Protein AF-A0A919TMP4-F1 (afdb_monomer)

Mean predicted aligned error: 6.87 Å

Radius of gyration: 12.65 Å; Cα contacts (8 Å, |Δi|>4): 117; chains: 1; bounding box: 37×25×29 Å

pLDDT: mean 82.4, std 16.54, range [43.91, 97.38]

Foldseek 3Di:
DDDADDDDDPVPDDPPDDPEHAVVVNVVVQCPDPVGDQEAEAEECQRHHDDQDDPPRHAYEYAHEDDDHDDDHPSHHYDDDYDDD

Organism: NCBI:txid1223317

InterPro domains:
  IPR018698 VWA-like domain [PF09967] (8-81)
  IPR036465 von Willebrand factor A-like domain superfamily [SSF53300] (16-56)

Secondary structure (DSSP, 8-state):
-------SSGGG------S---HHHHHHHHHTSSSPPSEEEEEE-S-SPPPSS--TT-EEEEEEESTTPPPPPTTSEEEEEPPP-

Sequence (85 aa):
MHAVRRVGSVGEVELAGGGGTDMRVGIAHALSARPKPSIVVVLTDGYTPWPDAAPGSVRVVAGLVGRRAPEPPPWIETIRIPETL

Solvent-accessible surface area (backbone atoms only — not comparable to full-atom values): 5571 Å² total; per-residue (Å²): 111,84,90,85,79,93,73,95,52,89,89,69,72,77,81,85,78,67,92,64,43,49,42,46,57,54,50,54,54,55,58,68,39,85,75,66,55,66,62,47,81,44,81,39,54,43,77,45,56,68,57,95,64,77,71,75,89,37,47,45,36,37,39,26,38,46,97,78,38,58,84,73,59,88,82,46,45,76,43,83,40,76,74,79,130

Structure (mmCIF, N/CA/C/O backbone):
data_AF-A0A919TMP4-F1
#
_entry.id   AF-A0A919TMP4-F1
#
loop_
_atom_site.group_PDB
_atom_site.id
_atom_site.type_symbol
_atom_site.label_atom_id
_atom_site.label_alt_id
_atom_site.label_comp_id
_atom_site.label_asym_id
_atom_site.label_entity_id
_atom_site.label_seq_id
_atom_site.pdbx_PDB_ins_code
_atom_site.Cartn_x
_atom_site.Cartn_y
_atom_site.Cartn_z
_atom_site.occupancy
_atom_site.B_iso_or_equiv
_atom_site.auth_seq_id
_atom_site.auth_comp_id
_atom_site.auth_asym_id
_atom_site.auth_atom_id
_atom_site.pdbx_PDB_model_num
ATOM 1 N N . MET A 1 1 ? 1.157 -1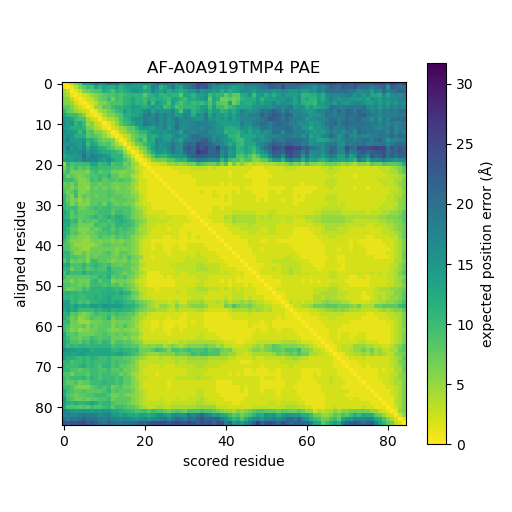6.485 -4.098 1.00 43.91 1 MET A N 1
ATOM 2 C CA . MET A 1 1 ? 1.722 -16.832 -2.772 1.00 43.91 1 MET A CA 1
ATOM 3 C C . MET A 1 1 ? 1.606 -15.589 -1.895 1.00 43.91 1 MET A C 1
ATOM 5 O O . MET A 1 1 ? 1.813 -14.507 -2.425 1.00 43.91 1 MET A O 1
ATOM 9 N N . HIS A 1 2 ? 1.212 -15.702 -0.621 1.00 47.06 2 HIS A N 1
ATOM 10 C CA . HIS A 1 2 ? 1.013 -14.551 0.276 1.00 47.06 2 HIS A CA 1
ATOM 11 C C . HIS A 1 2 ? 1.727 -14.787 1.605 1.00 47.06 2 HIS A C 1
ATOM 13 O O . HIS A 1 2 ? 1.270 -15.602 2.401 1.00 47.06 2 HIS A O 1
ATOM 19 N N . ALA A 1 3 ? 2.823 -14.073 1.858 1.00 50.19 3 ALA A N 1
ATOM 20 C CA . ALA A 1 3 ? 3.401 -13.989 3.193 1.00 50.19 3 ALA A CA 1
ATOM 21 C C . ALA A 1 3 ? 2.932 -12.676 3.830 1.00 50.19 3 ALA A C 1
ATOM 23 O O . ALA A 1 3 ? 3.395 -11.599 3.465 1.00 50.19 3 ALA A O 1
ATOM 24 N N . VAL A 1 4 ? 1.974 -12.761 4.755 1.00 56.31 4 VAL A N 1
ATOM 25 C CA . VAL A 1 4 ? 1.575 -11.633 5.606 1.00 56.31 4 VAL A CA 1
ATOM 26 C C . VAL A 1 4 ? 1.987 -11.967 7.031 1.00 56.31 4 VAL A C 1
ATOM 28 O O . VAL A 1 4 ? 1.499 -12.936 7.608 1.00 56.31 4 VAL A O 1
ATOM 31 N N . ARG A 1 5 ? 2.894 -11.173 7.603 1.00 60.62 5 ARG A N 1
ATOM 32 C CA . ARG A 1 5 ? 3.354 -11.322 8.988 1.00 60.62 5 ARG A CA 1
ATOM 33 C C . ARG A 1 5 ? 2.945 -10.094 9.790 1.00 60.62 5 ARG A C 1
ATOM 35 O O . ARG A 1 5 ? 3.181 -8.965 9.372 1.00 60.62 5 ARG A O 1
ATOM 42 N N . ARG A 1 6 ? 2.339 -10.312 10.959 1.00 62.06 6 ARG A N 1
ATOM 43 C CA . ARG A 1 6 ? 2.101 -9.243 11.934 1.00 62.06 6 ARG A CA 1
ATOM 44 C C . ARG A 1 6 ? 3.429 -8.897 12.603 1.00 62.06 6 ARG A C 1
ATOM 46 O O . ARG A 1 6 ? 4.069 -9.785 13.158 1.00 62.06 6 ARG A O 1
ATOM 53 N N . VAL A 1 7 ? 3.806 -7.623 12.573 1.00 59.62 7 VAL A N 1
ATOM 54 C CA . VAL A 1 7 ? 5.013 -7.106 13.226 1.00 59.62 7 VAL A CA 1
ATOM 55 C C . VAL A 1 7 ? 4.608 -5.966 14.164 1.00 59.62 7 VAL A C 1
ATOM 57 O O . VAL A 1 7 ? 3.794 -5.123 13.788 1.00 59.62 7 VAL A O 1
ATOM 60 N N . GLY A 1 8 ? 5.090 -5.994 15.410 1.00 56.75 8 GLY A N 1
ATOM 61 C CA . GLY A 1 8 ? 4.714 -5.043 16.467 1.00 56.75 8 GLY A CA 1
ATOM 62 C C . GLY A 1 8 ? 5.682 -3.870 16.644 1.00 56.75 8 GLY A C 1
ATOM 63 O O . GLY A 1 8 ? 5.329 -2.893 17.301 1.00 56.75 8 GLY A O 1
ATOM 64 N N . SER A 1 9 ? 6.879 -3.946 16.055 1.00 52.62 9 SER A N 1
ATOM 65 C CA . SER A 1 9 ? 7.878 -2.877 16.069 1.00 52.62 9 SER A CA 1
ATOM 66 C C . SER A 1 9 ? 8.590 -2.774 14.715 1.00 52.62 9 SER A C 1
ATOM 68 O O . SER A 1 9 ? 8.820 -3.773 14.039 1.00 52.62 9 SER A O 1
ATOM 70 N N . VAL A 1 10 ? 8.948 -1.556 14.299 1.00 54.94 10 VAL A N 1
ATOM 71 C CA . VAL A 1 10 ? 9.581 -1.290 12.989 1.00 54.94 10 VAL A CA 1
ATOM 72 C C . VAL A 1 10 ? 10.912 -2.048 12.812 1.00 54.94 10 VAL A C 1
ATOM 74 O O . VAL A 1 10 ? 11.294 -2.346 11.686 1.00 54.94 10 VAL A O 1
ATOM 77 N N . GLY A 1 11 ? 11.587 -2.414 13.909 1.00 49.91 11 GLY A N 1
ATOM 78 C CA . GLY A 1 11 ? 12.870 -3.127 13.891 1.00 49.91 11 GLY A CA 1
ATOM 79 C C . GLY A 1 11 ? 12.794 -4.633 13.606 1.00 49.91 11 GLY A C 1
ATOM 80 O O . GLY A 1 11 ? 13.833 -5.259 13.445 1.00 49.91 11 GLY A O 1
ATOM 81 N N . GLU A 1 12 ? 11.599 -5.225 13.532 1.00 51.41 12 GLU A N 1
ATOM 82 C CA . GLU A 1 12 ? 11.401 -6.677 13.353 1.00 51.41 12 GLU A CA 1
ATOM 83 C C . GLU A 1 12 ? 11.001 -7.080 11.919 1.00 51.41 12 GLU A C 1
ATOM 85 O O . GLU A 1 12 ? 10.556 -8.205 11.668 1.00 51.41 12 GLU A O 1
ATOM 90 N N . VAL A 1 13 ? 11.124 -6.162 10.959 1.0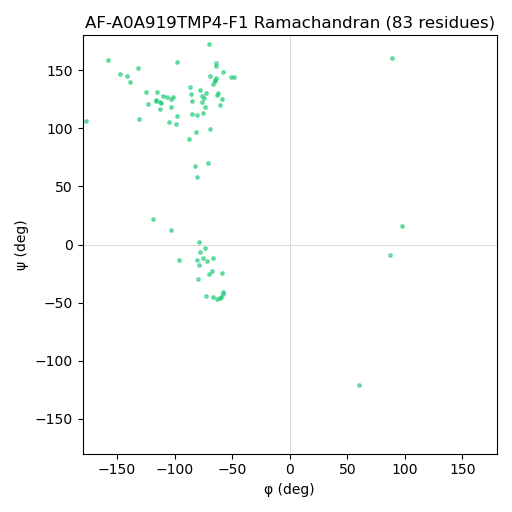0 54.28 13 VAL A N 1
ATOM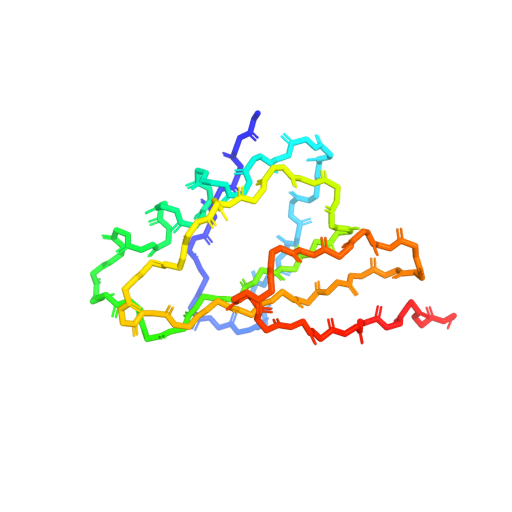 91 C CA . VAL A 1 13 ? 10.704 -6.398 9.574 1.00 54.28 13 VAL A CA 1
ATOM 92 C C . VAL A 1 13 ? 11.842 -7.038 8.773 1.00 54.28 13 VAL A C 1
ATOM 94 O O . VAL A 1 13 ? 12.637 -6.350 8.141 1.00 54.28 13 VAL A O 1
ATOM 97 N N . GLU A 1 14 ? 11.889 -8.369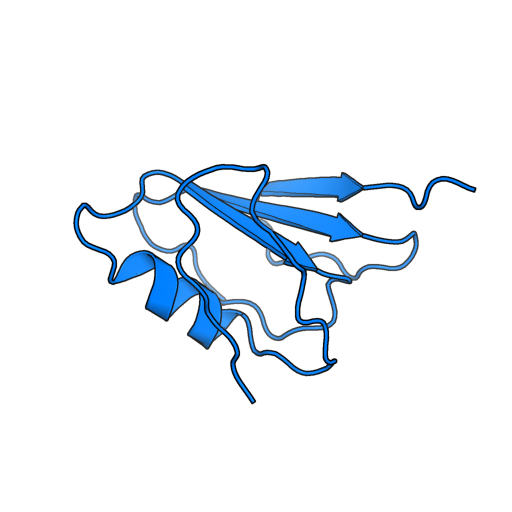 8.740 1.00 50.50 14 GLU A N 1
ATOM 98 C CA . GLU A 1 14 ? 12.540 -9.084 7.636 1.00 50.50 14 GLU A CA 1
ATOM 99 C C . GLU A 1 14 ? 11.564 -9.143 6.458 1.00 50.50 14 GLU A C 1
ATOM 101 O O . GLU A 1 14 ? 10.517 -9.798 6.521 1.00 50.50 14 GLU A O 1
ATOM 106 N N . LEU A 1 15 ? 11.882 -8.421 5.381 1.00 53.78 15 LEU A N 1
ATOM 107 C CA . LEU A 1 15 ? 11.105 -8.460 4.147 1.00 53.78 15 LEU A CA 1
ATOM 108 C C . LEU A 1 15 ? 11.292 -9.833 3.496 1.00 53.78 15 LEU A C 1
ATOM 110 O O . LEU A 1 15 ? 12.281 -10.080 2.808 1.00 53.78 15 LEU A O 1
ATOM 114 N N . ALA A 1 16 ? 10.320 -10.723 3.685 1.00 52.03 16 ALA A N 1
ATOM 115 C CA . ALA A 1 16 ? 10.187 -11.945 2.900 1.00 52.03 16 ALA A CA 1
ATOM 116 C C . ALA A 1 16 ? 9.745 -11.575 1.470 1.00 52.03 16 ALA A C 1
ATOM 118 O O . ALA A 1 16 ? 8.589 -11.750 1.089 1.00 52.03 16 ALA A O 1
ATOM 119 N N . GLY A 1 17 ? 10.641 -10.951 0.704 1.00 56.81 17 GLY A N 1
ATOM 120 C CA . GLY A 1 17 ? 10.406 -10.604 -0.691 1.00 56.81 17 GLY A CA 1
ATOM 121 C C . GLY A 1 17 ? 10.224 -11.854 -1.555 1.00 56.81 17 GLY A C 1
ATOM 122 O O . GLY A 1 17 ? 10.888 -12.869 -1.360 1.00 56.81 17 GLY A O 1
ATOM 123 N N . GLY A 1 18 ? 9.328 -11.761 -2.534 1.00 54.00 18 GLY A N 1
ATOM 124 C CA . GLY A 1 18 ? 9.083 -12.780 -3.552 1.00 54.00 18 GLY A CA 1
ATOM 125 C C . GLY A 1 18 ? 8.029 -12.255 -4.522 1.00 54.00 18 GLY A C 1
ATOM 126 O O . GLY A 1 18 ? 6.867 -12.106 -4.141 1.00 54.00 18 GLY A O 1
ATOM 127 N N . GLY A 1 19 ? 8.448 -11.883 -5.736 1.00 64.31 19 GLY A N 1
ATOM 128 C CA . GLY A 1 19 ? 7.596 -11.233 -6.738 1.00 64.31 19 GLY A CA 1
ATOM 129 C C . GLY A 1 19 ? 6.243 -11.931 -6.947 1.00 64.31 19 GLY A C 1
ATOM 130 O O . GLY A 1 19 ? 6.142 -13.155 -6.877 1.00 64.31 19 GLY A O 1
ATOM 131 N N . GLY A 1 20 ? 5.191 -11.141 -7.194 1.00 66.88 20 GLY A N 1
ATOM 132 C CA . GLY A 1 20 ? 3.834 -11.641 -7.467 1.00 66.88 20 GLY A CA 1
ATOM 133 C C . GLY A 1 20 ? 2.868 -11.666 -6.274 1.00 66.88 20 GLY A C 1
ATOM 134 O O . GLY A 1 20 ? 1.833 -12.333 -6.344 1.00 66.88 20 GLY A O 1
ATOM 135 N N . THR A 1 21 ? 3.163 -10.965 -5.174 1.00 78.81 21 THR A N 1
ATOM 136 C CA . THR A 1 21 ? 2.199 -10.832 -4.068 1.00 78.81 21 THR A CA 1
ATOM 137 C C . THR A 1 21 ? 1.082 -9.879 -4.474 1.00 78.81 21 THR A C 1
ATOM 139 O O . THR A 1 21 ? 1.349 -8.709 -4.712 1.00 78.81 21 THR A O 1
ATOM 142 N N . ASP A 1 22 ? -0.163 -10.351 -4.517 1.00 89.81 22 ASP A N 1
ATOM 143 C CA . ASP A 1 22 ? -1.341 -9.521 -4.794 1.00 89.81 22 ASP A CA 1
ATOM 144 C C . ASP A 1 22 ? -1.720 -8.665 -3.566 1.00 89.81 22 ASP A C 1
ATOM 146 O O . ASP A 1 22 ? -2.114 -9.186 -2.513 1.00 89.81 22 ASP A O 1
ATOM 150 N N . MET A 1 23 ? -1.566 -7.340 -3.687 1.00 91.38 23 MET A N 1
ATOM 151 C CA . MET A 1 23 ? -1.821 -6.389 -2.601 1.00 91.38 23 MET A CA 1
ATOM 152 C C . MET A 1 23 ? -3.303 -6.215 -2.286 1.00 91.38 23 MET A C 1
ATOM 154 O O . MET A 1 23 ? -3.621 -5.757 -1.189 1.00 91.38 23 MET A O 1
ATOM 158 N N . ARG A 1 24 ? -4.223 -6.675 -3.142 1.00 92.50 24 ARG A N 1
ATOM 159 C CA . ARG A 1 24 ? -5.650 -6.762 -2.789 1.00 92.50 24 ARG A CA 1
ATOM 160 C C . ARG A 1 24 ? -5.845 -7.677 -1.584 1.00 92.50 24 ARG A C 1
ATOM 162 O O . ARG A 1 24 ? -6.516 -7.305 -0.624 1.00 92.50 24 ARG A O 1
ATOM 169 N N . VAL A 1 25 ? -5.189 -8.838 -1.593 1.00 91.94 25 VAL A N 1
ATOM 170 C CA . VAL A 1 25 ? -5.260 -9.821 -0.501 1.00 91.94 25 VAL A CA 1
ATOM 171 C C . VAL A 1 25 ? -4.481 -9.344 0.723 1.00 91.94 25 VAL A C 1
ATOM 173 O O . VAL A 1 25 ? -4.986 -9.428 1.841 1.00 91.94 25 VAL A O 1
ATOM 176 N N . GLY A 1 26 ? -3.269 -8.810 0.528 1.00 90.31 26 GLY A N 1
ATOM 177 C CA . GLY A 1 26 ? -2.429 -8.324 1.628 1.00 90.31 26 GLY A CA 1
ATOM 178 C C . GLY A 1 26 ? -3.093 -7.200 2.429 1.00 90.31 26 GLY A C 1
ATOM 179 O O . GLY A 1 26 ? -3.155 -7.261 3.660 1.00 90.31 26 GLY A O 1
ATOM 180 N N . ILE A 1 27 ? -3.664 -6.212 1.733 1.00 92.38 27 ILE A N 1
ATOM 181 C CA . ILE A 1 27 ? -4.387 -5.098 2.355 1.00 92.38 27 ILE A CA 1
ATOM 182 C C . ILE A 1 27 ? -5.668 -5.603 3.030 1.00 92.38 27 ILE A C 1
ATOM 184 O O . ILE A 1 27 ? -5.912 -5.255 4.184 1.00 92.38 27 ILE A O 1
ATOM 188 N N . ALA A 1 28 ? -6.459 -6.466 2.380 1.00 92.75 28 ALA A N 1
ATOM 189 C CA . ALA A 1 28 ? -7.659 -7.044 2.994 1.00 92.75 28 ALA A CA 1
ATOM 190 C C . ALA A 1 28 ? -7.339 -7.797 4.297 1.00 92.75 28 ALA A C 1
ATOM 192 O O . ALA A 1 28 ? -8.033 -7.627 5.303 1.00 92.75 28 ALA A O 1
ATOM 193 N N . HIS A 1 29 ? -6.250 -8.570 4.311 1.00 91.19 29 HIS A N 1
ATOM 194 C CA . HIS A 1 29 ? -5.787 -9.252 5.513 1.00 91.19 29 HIS A CA 1
ATOM 195 C C . HIS A 1 29 ? -5.394 -8.253 6.612 1.00 91.19 29 HIS A C 1
ATOM 197 O O . HIS A 1 29 ? -5.848 -8.389 7.748 1.00 91.19 29 HIS A O 1
ATOM 203 N N . ALA A 1 30 ? -4.614 -7.215 6.289 1.00 90.81 30 ALA A N 1
ATOM 204 C CA . ALA A 1 30 ? -4.248 -6.169 7.249 1.00 90.81 30 ALA A CA 1
ATOM 205 C C . ALA A 1 30 ? -5.477 -5.463 7.855 1.00 90.81 30 ALA A C 1
ATOM 207 O O . ALA A 1 30 ? -5.532 -5.231 9.062 1.00 90.81 30 ALA A O 1
ATOM 208 N N . LEU A 1 31 ? -6.498 -5.179 7.043 1.00 92.06 31 LEU A N 1
ATOM 209 C CA . LEU A 1 31 ? -7.739 -4.528 7.476 1.00 92.06 31 LEU A CA 1
ATOM 210 C C . LEU A 1 31 ? -8.595 -5.395 8.407 1.00 92.06 31 LEU A C 1
ATOM 212 O O . LEU A 1 31 ? -9.402 -4.856 9.167 1.00 92.06 31 LEU A O 1
ATOM 216 N N . SER A 1 32 ? -8.425 -6.719 8.358 1.00 93.19 32 SER A N 1
ATOM 217 C CA . SER A 1 32 ? -9.118 -7.659 9.247 1.00 93.19 32 SER A CA 1
ATOM 218 C C . SER A 1 32 ? -8.551 -7.683 10.672 1.00 93.19 32 SER A C 1
ATOM 220 O O . SER A 1 32 ? -9.192 -8.228 11.576 1.00 93.19 32 SER A O 1
ATOM 222 N N . ALA A 1 33 ? -7.382 -7.068 10.893 1.00 89.69 33 ALA A N 1
ATOM 223 C CA . ALA A 1 33 ? -6.752 -7.003 12.203 1.00 89.69 33 ALA A CA 1
ATOM 224 C C . ALA A 1 33 ? -7.667 -6.345 13.248 1.00 89.69 33 ALA A C 1
ATOM 226 O O . ALA A 1 33 ? -8.477 -5.458 12.957 1.00 89.69 33 ALA A O 1
ATOM 227 N N . ARG A 1 34 ? -7.529 -6.799 14.498 1.00 91.62 34 ARG A N 1
ATOM 228 C CA . ARG A 1 34 ? -8.240 -6.256 15.659 1.00 91.62 34 ARG A CA 1
ATOM 229 C C . ARG A 1 34 ? -7.214 -5.800 16.707 1.00 91.62 34 ARG A C 1
ATOM 231 O O . ARG A 1 34 ? -6.423 -6.635 17.152 1.00 91.62 34 ARG A O 1
ATOM 238 N N . PRO A 1 35 ? -7.206 -4.508 17.094 1.00 90.12 35 PRO A N 1
ATOM 239 C CA . PRO A 1 35 ? -8.072 -3.425 16.602 1.00 90.12 35 PRO A CA 1
ATOM 240 C C . PRO A 1 35 ? -7.858 -3.112 15.110 1.00 90.12 35 PRO A C 1
ATOM 242 O O . PRO A 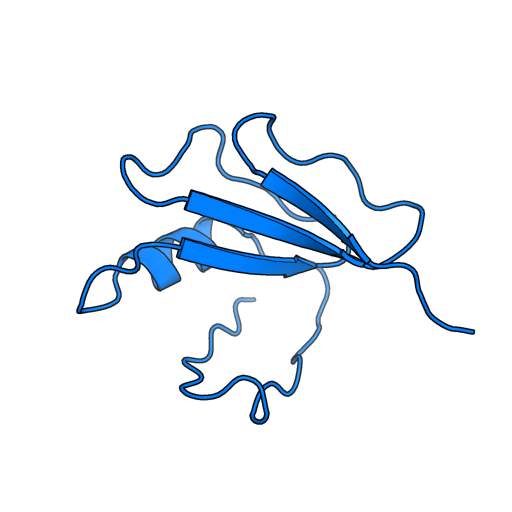1 35 ? -6.803 -3.416 14.556 1.00 90.12 35 PRO A O 1
ATOM 245 N N . LYS A 1 36 ? -8.881 -2.524 14.468 1.00 90.88 36 LYS A N 1
ATOM 246 C CA . LYS A 1 36 ? -8.811 -2.127 13.052 1.00 90.88 36 LYS A CA 1
ATOM 247 C C . LYS A 1 36 ? -7.710 -1.069 12.895 1.00 90.88 36 LYS A C 1
ATOM 249 O O . LYS A 1 36 ? -7.719 -0.107 13.665 1.00 90.88 36 LYS A O 1
ATOM 254 N N . PRO A 1 37 ? -6.786 -1.210 11.933 1.00 92.12 37 PRO A N 1
ATOM 255 C CA . PRO A 1 37 ? -5.721 -0.235 11.758 1.00 92.12 37 PRO A CA 1
ATOM 256 C C . PRO A 1 37 ? -6.272 1.095 11.238 1.00 92.12 37 PRO A C 1
ATOM 258 O O . PRO A 1 37 ? -7.188 1.119 10.417 1.00 92.12 37 PRO A O 1
ATOM 261 N N . SER A 1 38 ? -5.668 2.198 11.677 1.00 93.19 38 SER A N 1
ATOM 262 C CA . SER A 1 38 ? -5.917 3.529 11.104 1.00 93.19 38 SER A CA 1
ATOM 263 C C . SER A 1 38 ? -5.144 3.742 9.798 1.00 93.19 38 SER A C 1
ATOM 265 O O . SER A 1 38 ? -5.591 4.484 8.925 1.00 93.19 38 SER A O 1
ATOM 267 N N . ILE A 1 39 ? -3.983 3.087 9.666 1.00 92.88 39 ILE A N 1
ATOM 268 C CA . ILE A 1 39 ? -3.076 3.197 8.520 1.00 92.88 39 ILE A CA 1
ATOM 269 C C . ILE A 1 39 ? -2.531 1.809 8.168 1.00 92.88 39 ILE A C 1
ATOM 271 O O . ILE A 1 39 ? -2.178 1.037 9.059 1.00 92.88 39 ILE A O 1
ATOM 275 N N . VAL A 1 40 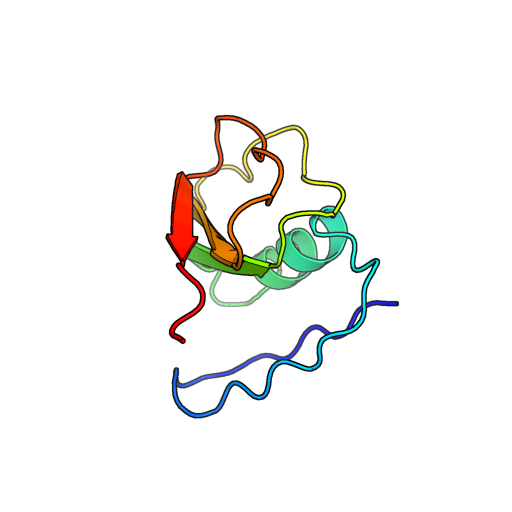? -2.432 1.515 6.874 1.00 94.44 40 VAL A N 1
ATOM 276 C CA . VAL A 1 40 ? -1.699 0.371 6.319 1.00 94.44 40 VAL A CA 1
ATOM 277 C C . VAL A 1 40 ? -0.549 0.911 5.474 1.00 94.44 40 VAL A C 1
ATOM 279 O O . VAL A 1 40 ? -0.777 1.695 4.557 1.00 94.44 40 VAL A O 1
ATOM 282 N N . VAL A 1 41 ? 0.679 0.493 5.779 1.00 94.06 41 VAL A N 1
ATOM 283 C CA . VAL A 1 41 ? 1.871 0.847 4.997 1.00 94.06 41 VAL A CA 1
ATOM 284 C C . VAL A 1 41 ? 2.313 -0.375 4.201 1.00 94.06 41 VAL A C 1
ATOM 286 O O . VAL A 1 41 ? 2.497 -1.450 4.770 1.00 94.06 41 VAL A O 1
ATOM 289 N N . VAL A 1 42 ? 2.475 -0.210 2.892 1.00 92.75 42 VAL A N 1
ATOM 290 C CA . VAL A 1 42 ? 2.927 -1.249 1.964 1.00 92.75 42 VAL A CA 1
ATOM 291 C C . VAL A 1 42 ? 4.300 -0.863 1.433 1.00 92.75 42 VAL A C 1
ATOM 293 O O . VAL A 1 42 ? 4.437 0.199 0.838 1.00 92.75 42 VAL A O 1
ATOM 296 N N . LEU A 1 43 ? 5.304 -1.721 1.616 1.00 90.50 43 LEU A N 1
ATOM 297 C CA . LEU A 1 43 ? 6.620 -1.569 0.991 1.00 90.50 43 LEU A CA 1
ATOM 298 C C . LEU A 1 43 ? 6.726 -2.551 -0.175 1.00 90.50 43 LEU A C 1
ATOM 300 O O . LEU A 1 43 ? 6.589 -3.758 0.021 1.00 90.50 43 LEU A O 1
ATOM 304 N N . THR A 1 44 ? 6.906 -2.042 -1.391 1.00 88.81 44 THR A N 1
ATOM 305 C CA . THR A 1 44 ? 6.866 -2.854 -2.616 1.00 88.81 44 THR A CA 1
ATOM 306 C C . THR A 1 44 ? 7.617 -2.169 -3.756 1.00 88.81 44 THR A C 1
ATOM 308 O O . THR A 1 44 ? 7.781 -0.954 -3.750 1.00 88.81 44 THR A O 1
ATOM 311 N N . ASP A 1 45 ? 8.045 -2.937 -4.757 1.00 89.00 45 ASP A N 1
ATOM 312 C CA . ASP A 1 45 ? 8.512 -2.426 -6.053 1.00 89.00 45 ASP A CA 1
ATOM 313 C C . ASP A 1 45 ? 7.358 -1.919 -6.948 1.00 89.00 45 ASP A C 1
ATOM 315 O O . ASP A 1 45 ? 7.587 -1.409 -8.043 1.00 89.00 45 ASP A O 1
ATOM 319 N N . GLY A 1 46 ? 6.110 -2.055 -6.488 1.00 91.25 46 GLY A N 1
ATOM 320 C CA . GLY A 1 46 ? 4.898 -1.575 -7.146 1.00 91.25 46 GLY A CA 1
ATOM 321 C C . GLY A 1 46 ? 4.297 -2.549 -8.160 1.00 91.25 46 GLY A C 1
ATOM 322 O O . GLY A 1 46 ? 3.166 -2.330 -8.593 1.00 91.25 46 GLY A O 1
ATOM 323 N N . TYR A 1 47 ? 4.983 -3.644 -8.510 1.00 90.44 47 TYR A N 1
ATOM 324 C CA . TYR A 1 47 ? 4.523 -4.613 -9.514 1.00 90.44 47 TYR A CA 1
ATOM 325 C C . TYR A 1 47 ? 3.536 -5.622 -8.913 1.00 90.44 47 TYR A C 1
ATOM 327 O O . TYR A 1 47 ? 3.799 -6.818 -8.780 1.00 90.44 47 TYR A O 1
ATOM 335 N N . THR A 1 48 ? 2.363 -5.117 -8.540 1.00 90.38 48 THR A N 1
ATOM 336 C CA . THR A 1 48 ? 1.302 -5.875 -7.880 1.00 90.38 48 THR A CA 1
ATOM 337 C C . THR A 1 48 ? -0.081 -5.351 -8.273 1.00 90.38 48 THR A C 1
ATOM 339 O O . THR A 1 48 ? -0.243 -4.149 -8.486 1.00 90.38 48 THR A O 1
ATOM 342 N N . PRO A 1 49 ? -1.105 -6.216 -8.367 1.00 93.00 49 PRO A N 1
ATOM 343 C CA . PRO A 1 49 ? -2.487 -5.764 -8.390 1.00 93.00 49 PRO A CA 1
ATOM 344 C C . PRO A 1 49 ? -2.838 -4.975 -7.119 1.00 93.00 49 PRO A C 1
ATOM 346 O O . PRO A 1 49 ? -2.713 -5.476 -5.999 1.00 93.00 49 PRO A O 1
ATOM 349 N N . TRP A 1 50 ? -3.329 -3.753 -7.307 1.00 94.69 50 TRP A N 1
ATOM 350 C CA . TRP A 1 50 ? -3.853 -2.898 -6.242 1.00 94.69 50 TRP A CA 1
ATOM 351 C C . TRP A 1 50 ? -5.386 -2.991 -6.164 1.00 94.69 50 TRP A C 1
ATOM 353 O O . TRP A 1 50 ? -6.022 -3.365 -7.150 1.00 94.69 50 TRP A O 1
ATOM 363 N N . PRO A 1 51 ? -6.013 -2.673 -5.016 1.00 94.38 51 PRO A N 1
ATOM 364 C CA . PRO A 1 51 ? -7.464 -2.519 -4.952 1.00 94.38 51 PRO A CA 1
ATOM 365 C C . PRO A 1 51 ? -7.934 -1.325 -5.793 1.00 94.38 51 PRO A C 1
ATOM 367 O O . PRO A 1 51 ? -7.326 -0.257 -5.753 1.00 94.38 51 PRO A O 1
ATOM 370 N N . ASP A 1 52 ? -9.057 -1.466 -6.494 1.00 94.38 52 ASP A N 1
ATOM 371 C CA . ASP A 1 52 ? -9.585 -0.388 -7.344 1.00 94.38 52 ASP A CA 1
ATOM 372 C C . ASP A 1 52 ? -10.133 0.800 -6.532 1.00 94.38 52 ASP A C 1
ATOM 374 O O . ASP A 1 52 ? -10.143 1.934 -7.006 1.00 94.38 52 ASP A O 1
ATOM 378 N N . ALA A 1 53 ? -10.554 0.559 -5.286 1.00 95.06 53 ALA A N 1
ATOM 379 C CA . ALA A 1 53 ? -11.160 1.559 -4.412 1.00 95.06 53 ALA A CA 1
ATOM 380 C C . ALA A 1 53 ? -10.548 1.564 -3.005 1.00 95.06 53 ALA A C 1
ATOM 382 O O . ALA A 1 53 ? -10.104 0.535 -2.489 1.00 95.06 53 ALA A O 1
ATOM 383 N N . ALA A 1 54 ? -10.584 2.736 -2.368 1.00 95.00 54 ALA A N 1
ATOM 384 C CA . ALA A 1 54 ? -10.071 2.933 -1.019 1.00 95.00 54 ALA A CA 1
ATOM 385 C 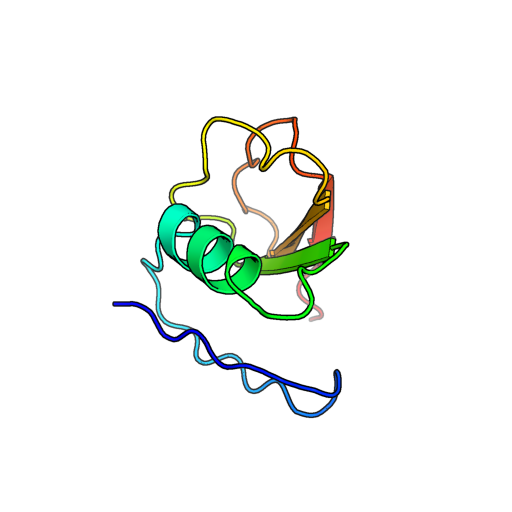C . ALA A 1 54 ? -10.858 2.131 0.041 1.00 95.00 54 ALA A C 1
ATOM 387 O O . ALA A 1 54 ? -12.092 2.082 -0.014 1.00 95.00 54 ALA A O 1
ATOM 388 N N . PRO A 1 55 ? -10.191 1.557 1.065 1.00 91.25 55 PRO A N 1
ATOM 389 C CA . PRO A 1 55 ? -10.830 0.748 2.103 1.00 91.25 55 PRO A CA 1
ATOM 390 C C . PRO A 1 55 ? -11.499 1.584 3.215 1.00 91.25 55 PRO A C 1
ATOM 392 O O . PRO A 1 55 ? -11.210 1.446 4.411 1.00 91.25 55 PRO A O 1
ATOM 395 N N . GLY A 1 56 ? -12.445 2.440 2.828 1.00 90.69 56 GLY A N 1
ATOM 396 C CA . GLY A 1 56 ? -13.230 3.270 3.743 1.00 90.69 56 GLY A CA 1
ATOM 397 C C . GLY A 1 56 ? -12.357 4.223 4.566 1.00 90.69 56 GLY A C 1
ATOM 398 O O . GLY A 1 56 ? -11.648 5.055 4.017 1.00 90.69 56 GLY A O 1
ATOM 399 N N . SER A 1 57 ? -12.417 4.108 5.897 1.00 91.69 57 SER A N 1
ATOM 400 C CA . SER A 1 57 ? -11.746 5.019 6.840 1.00 91.69 57 SER A CA 1
ATOM 401 C C . SER A 1 57 ? -10.243 4.772 7.048 1.00 91.69 57 SER A C 1
ATOM 403 O O . SER A 1 57 ? -9.656 5.400 7.925 1.00 91.69 57 SER A O 1
ATOM 405 N N . VAL A 1 58 ? -9.635 3.807 6.351 1.00 95.00 58 VAL A N 1
ATOM 406 C CA . VAL A 1 58 ? -8.227 3.429 6.557 1.00 95.00 58 VAL A CA 1
ATOM 407 C C . VAL A 1 58 ? -7.365 4.038 5.469 1.00 95.00 58 VAL A C 1
ATOM 409 O O . VAL A 1 58 ? -7.617 3.824 4.285 1.00 95.00 58 VAL A O 1
ATOM 412 N N . ARG A 1 59 ? -6.313 4.753 5.870 1.00 95.56 59 ARG A N 1
ATOM 413 C CA . ARG A 1 59 ? -5.321 5.291 4.935 1.00 95.56 59 ARG A CA 1
ATOM 414 C C . ARG A 1 59 ? -4.375 4.180 4.496 1.00 95.56 59 ARG A C 1
ATOM 416 O O . ARG A 1 59 ? -3.859 3.442 5.334 1.00 95.56 59 ARG A O 1
ATOM 423 N N . VAL A 1 60 ? -4.121 4.085 3.196 1.00 96.31 60 VAL A N 1
ATOM 424 C CA . VAL A 1 60 ? -3.092 3.198 2.645 1.00 96.31 60 VAL A CA 1
ATOM 425 C C . VAL A 1 60 ? -1.958 4.059 2.112 1.00 96.31 60 VAL A C 1
ATOM 427 O O . VAL A 1 60 ? -2.199 4.987 1.340 1.00 96.31 60 VAL A O 1
ATOM 430 N N . VAL A 1 61 ? -0.738 3.751 2.546 1.00 96.44 61 VAL A N 1
ATOM 431 C CA . VAL A 1 61 ? 0.492 4.404 2.093 1.00 96.44 61 VAL A CA 1
ATOM 432 C C . VAL A 1 61 ? 1.362 3.368 1.389 1.00 96.44 61 VAL A C 1
ATOM 434 O O . VAL A 1 61 ? 1.706 2.349 1.987 1.00 96.44 61 VAL A O 1
ATOM 437 N N . ALA A 1 62 ? 1.731 3.620 0.137 1.00 95.62 62 ALA A N 1
ATOM 438 C CA . ALA A 1 62 ? 2.675 2.809 -0.618 1.00 95.62 62 ALA A CA 1
ATOM 439 C C . ALA A 1 62 ? 4.070 3.445 -0.573 1.00 95.62 62 ALA A C 1
ATOM 441 O O . ALA A 1 62 ? 4.311 4.490 -1.172 1.00 95.62 62 ALA A O 1
ATOM 442 N N . GLY A 1 63 ? 4.999 2.797 0.124 1.00 94.62 63 GLY A N 1
ATOM 443 C CA . GLY A 1 63 ? 6.431 3.029 -0.006 1.00 94.62 63 GLY A CA 1
ATOM 444 C C . GLY A 1 63 ? 6.964 2.274 -1.220 1.00 94.62 63 GLY A C 1
ATOM 445 O O . GLY A 1 63 ? 7.228 1.074 -1.137 1.00 94.62 63 GLY A O 1
ATOM 446 N N . LEU A 1 64 ? 7.093 2.966 -2.349 1.00 93.19 64 LEU A N 1
ATOM 447 C CA . LEU A 1 64 ? 7.566 2.384 -3.599 1.00 93.19 64 LEU A CA 1
ATOM 448 C C . LEU A 1 64 ? 9.090 2.377 -3.644 1.00 93.19 64 LEU A C 1
ATOM 450 O O . LEU A 1 64 ? 9.713 3.437 -3.717 1.00 93.19 64 LEU A O 1
ATOM 454 N N . VAL A 1 65 ? 9.675 1.184 -3.609 1.00 89.56 65 VAL A N 1
ATOM 455 C CA . VAL A 1 65 ? 11.122 0.973 -3.684 1.00 89.56 65 VAL A CA 1
ATOM 456 C C . VAL A 1 65 ? 11.553 0.902 -5.144 1.00 89.56 65 VAL A C 1
ATOM 458 O O . VAL A 1 65 ? 10.930 0.229 -5.965 1.00 89.56 65 VAL A O 1
ATOM 461 N N . GLY A 1 66 ? 12.647 1.587 -5.462 1.00 85.25 66 GLY A N 1
ATOM 462 C CA . GLY A 1 66 ? 13.235 1.561 -6.795 1.00 85.25 66 GLY A CA 1
ATOM 463 C C . GLY A 1 66 ? 12.669 2.628 -7.733 1.00 85.25 66 GLY A C 1
ATOM 464 O O . GLY A 1 66 ? 11.610 3.225 -7.537 1.00 85.25 66 GLY A O 1
ATOM 465 N N . ARG A 1 67 ? 13.430 2.921 -8.790 1.00 82.06 67 ARG A N 1
ATOM 466 C CA . ARG A 1 67 ? 13.191 4.099 -9.647 1.00 82.06 67 ARG A CA 1
ATOM 467 C C . ARG A 1 67 ? 12.052 3.930 -10.653 1.00 82.06 67 ARG A C 1
ATOM 469 O O . ARG A 1 67 ? 11.602 4.917 -11.224 1.00 82.06 67 ARG A O 1
ATOM 476 N N . ARG A 1 68 ? 11.632 2.691 -10.917 1.00 85.69 68 ARG A N 1
ATOM 477 C CA . ARG A 1 68 ? 10.684 2.329 -11.988 1.00 85.69 68 ARG A CA 1
ATOM 478 C C . ARG A 1 68 ? 9.406 1.674 -11.464 1.00 85.69 68 ARG A C 1
ATOM 480 O O . ARG A 1 68 ? 8.760 0.939 -12.207 1.00 85.69 68 ARG A O 1
ATOM 487 N N . ALA A 1 69 ? 9.069 1.898 -10.198 1.00 88.81 69 ALA A N 1
ATOM 488 C CA . ALA A 1 69 ? 7.818 1.404 -9.647 1.00 88.81 69 ALA A CA 1
ATOM 489 C C . ALA A 1 69 ? 6.623 2.051 -10.380 1.00 88.81 69 ALA A C 1
ATOM 491 O O . ALA A 1 69 ? 6.609 3.284 -10.514 1.00 88.81 69 ALA A O 1
ATOM 492 N N . PRO A 1 70 ? 5.653 1.259 -10.877 1.00 92.12 70 PRO A N 1
ATOM 493 C CA . PRO A 1 70 ? 4.440 1.795 -11.483 1.00 92.12 70 PRO A CA 1
ATOM 494 C C . PRO A 1 70 ? 3.611 2.557 -10.442 1.00 92.12 70 PRO A C 1
ATOM 496 O O . PRO A 1 70 ? 3.688 2.281 -9.244 1.00 92.12 70 PRO A O 1
ATOM 499 N N . GLU A 1 71 ? 2.820 3.525 -10.905 1.00 93.94 71 GLU A N 1
ATOM 500 C CA . GLU A 1 71 ? 1.968 4.313 -10.014 1.00 93.94 71 GLU A CA 1
ATOM 501 C C . GLU A 1 71 ? 0.775 3.467 -9.524 1.00 93.94 71 GLU A C 1
ATOM 503 O O . GLU A 1 71 ? 0.094 2.846 -10.348 1.00 93.94 71 GLU A O 1
ATOM 508 N N . PRO A 1 72 ? 0.501 3.421 -8.208 1.00 94.94 72 PRO A N 1
ATOM 509 C CA . PRO A 1 72 ? -0.717 2.825 -7.678 1.00 94.94 72 PRO A CA 1
ATOM 510 C C . PRO A 1 72 ? -1.960 3.673 -8.018 1.00 94.94 72 PRO A C 1
ATOM 512 O O . PRO A 1 72 ? -1.850 4.797 -8.512 1.00 94.94 72 PRO A O 1
ATOM 515 N N . PRO A 1 73 ? -3.174 3.168 -7.733 1.00 97.12 73 PRO A N 1
ATOM 516 C CA . PRO A 1 73 ? -4.394 3.964 -7.805 1.00 97.12 73 PRO A CA 1
ATOM 517 C C . PRO A 1 73 ? -4.279 5.291 -7.031 1.00 97.12 73 PRO A C 1
ATOM 519 O O . PRO A 1 73 ? -3.715 5.310 -5.938 1.00 97.12 73 PRO A O 1
ATOM 522 N N . PRO A 1 74 ? -4.886 6.388 -7.521 1.00 97.00 74 PRO A N 1
ATOM 523 C CA . PRO A 1 74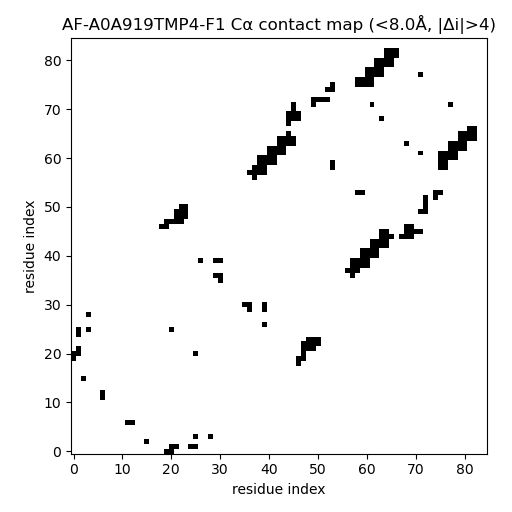 ? -4.665 7.745 -7.002 1.00 97.00 74 PRO A CA 1
ATOM 524 C C . PRO A 1 74 ? -5.173 7.980 -5.572 1.00 97.00 74 PRO A C 1
ATOM 526 O O . PRO A 1 74 ? -4.881 9.010 -4.972 1.00 97.00 74 PRO A O 1
ATOM 529 N N . TRP A 1 75 ? -5.963 7.054 -5.023 1.00 96.94 75 TRP A N 1
ATOM 530 C CA . TRP A 1 75 ? -6.409 7.106 -3.632 1.00 96.94 75 TRP A CA 1
ATOM 531 C C . TRP A 1 75 ? -5.342 6.596 -2.647 1.00 96.94 75 TRP A C 1
ATOM 533 O O . TRP A 1 75 ? -5.489 6.793 -1.440 1.00 96.94 75 TRP A O 1
ATOM 543 N N . ILE A 1 76 ? -4.290 5.938 -3.143 1.00 97.38 76 ILE A N 1
ATOM 544 C CA . ILE A 1 76 ? -3.149 5.485 -2.349 1.00 97.38 76 ILE A CA 1
ATOM 545 C C . ILE A 1 76 ? -2.145 6.624 -2.249 1.00 97.38 76 ILE A C 1
ATOM 547 O O . ILE A 1 76 ? -1.731 7.204 -3.249 1.00 97.38 76 ILE A O 1
ATOM 551 N N . GLU A 1 77 ? -1.718 6.926 -1.029 1.00 96.19 77 GLU A N 1
ATOM 552 C CA . GLU A 1 77 ? -0.635 7.874 -0.835 1.00 96.19 77 GLU A CA 1
ATOM 553 C C . GLU A 1 77 ? 0.705 7.226 -1.158 1.00 96.19 77 GLU A C 1
ATOM 555 O O . GLU A 1 77 ? 1.086 6.233 -0.541 1.00 96.19 77 GLU A O 1
ATOM 560 N N . THR A 1 78 ? 1.438 7.810 -2.098 1.00 96.12 78 THR A N 1
ATOM 561 C CA . THR A 1 78 ? 2.698 7.252 -2.585 1.00 96.12 78 THR A CA 1
ATOM 562 C C . THR A 1 78 ? 3.898 7.995 -2.000 1.00 96.12 78 THR A C 1
ATOM 564 O O . THR A 1 78 ? 4.051 9.201 -2.184 1.00 96.12 78 THR A O 1
ATOM 567 N N . ILE A 1 79 ? 4.807 7.255 -1.362 1.00 94.62 79 ILE A N 1
ATOM 568 C CA . ILE A 1 79 ? 6.144 7.713 -0.970 1.00 94.62 79 ILE A CA 1
ATOM 569 C C . ILE A 1 79 ? 7.163 6.955 -1.819 1.00 94.62 79 ILE A C 1
ATOM 571 O O . ILE A 1 79 ? 7.217 5.728 -1.785 1.00 94.62 79 ILE A O 1
ATOM 575 N N . ARG A 1 80 ? 8.001 7.671 -2.575 1.00 92.75 80 ARG A N 1
ATOM 576 C CA . ARG A 1 80 ? 9.089 7.048 -3.344 1.00 92.75 80 ARG A CA 1
ATOM 577 C C . ARG A 1 80 ? 10.313 6.861 -2.455 1.00 92.75 80 ARG A C 1
ATOM 579 O O . ARG A 1 80 ? 10.826 7.828 -1.898 1.00 92.75 80 ARG A O 1
ATOM 586 N N . ILE A 1 81 ? 10.782 5.623 -2.354 1.00 89.19 81 ILE A N 1
ATOM 587 C CA . ILE A 1 81 ? 11.950 5.226 -1.574 1.00 89.19 81 ILE A CA 1
ATOM 588 C C . ILE A 1 81 ? 13.099 4.974 -2.561 1.00 89.19 81 ILE A C 1
ATOM 590 O O . ILE A 1 81 ? 13.079 3.976 -3.291 1.00 89.19 81 ILE A O 1
ATOM 594 N N . PRO A 1 82 ? 14.088 5.881 -2.645 1.00 80.38 82 PRO A N 1
ATOM 595 C CA . PRO A 1 82 ? 15.236 5.675 -3.513 1.00 80.38 82 PRO A CA 1
ATOM 596 C C . PRO A 1 82 ? 16.081 4.501 -3.005 1.00 80.38 82 PRO A C 1
ATOM 598 O O . PRO A 1 82 ? 16.337 4.378 -1.808 1.00 80.38 82 PRO A O 1
ATOM 601 N N . GLU A 1 83 ? 16.550 3.657 -3.924 1.00 74.19 83 GLU A N 1
ATOM 602 C CA . GLU A 1 83 ? 17.631 2.715 -3.627 1.00 74.19 83 GLU A CA 1
ATOM 603 C C . GLU A 1 83 ? 18.865 3.532 -3.228 1.00 74.19 83 GLU A C 1
ATOM 605 O O . GLU A 1 83 ? 19.317 4.397 -3.986 1.00 74.19 83 GLU A O 1
ATOM 610 N N . THR A 1 84 ? 19.363 3.312 -2.013 1.00 67.94 84 THR A N 1
ATOM 611 C CA . THR A 1 84 ? 20.643 3.887 -1.590 1.00 67.94 84 THR A CA 1
ATOM 612 C C . THR A 1 84 ? 21.744 3.067 -2.262 1.00 67.94 84 THR A C 1
ATOM 614 O O . THR A 1 84 ? 21.678 1.839 -2.219 1.00 67.94 84 THR A O 1
ATOM 617 N N . LEU A 1 85 ? 22.677 3.742 -2.945 1.00 57.69 85 LEU A N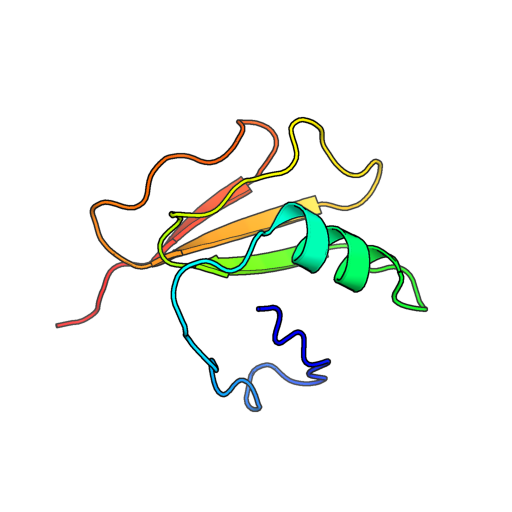 1
ATOM 618 C CA . LEU A 1 85 ? 23.872 3.121 -3.532 1.00 57.69 85 LEU A CA 1
ATOM 619 C C . LEU A 1 85 ? 24.819 2.611 -2.443 1.00 57.69 85 LEU A C 1
ATOM 621 O O . LEU A 1 85 ? 24.927 3.309 -1.409 1.00 57.69 85 LEU A O 1
#